Protein AF-A0A3N5MG27-F1 (afdb_monomer_lite)

Foldseek 3Di:
DPPPADFQLNVVVPDLPDPPPPDDPCPPQVVQLVQVVVLCCVPPVVDDSVVVVVVVSVVVSVVRRHHPVVLVVVQCVPPCVLVVCLPCVVHPLPDKDKAWDDWDKRKDWDWDKDFDDDVNDTSHMRIDTDIDIDTAHGKIFIHHNSDTPDIDHDDD

Radius of gyration: 21.49 Å; chains: 1; bounding box: 47×33×67 Å

pLDDT: mean 72.69, std 14.01, range [31.34, 89.62]

Sequence (156 aa):
MHSEGTTLKDFFSFESGEVSQKKMSSMEILKKVSAVKDAITKEAPDIRWPVAFEEIMRKTGDLLDISLGDIMSRAWNKYRVLTSYLDREKYSPRESFLVPLAEHTIKSDHNPHVDILLGERSIGKIDFDIKVSLTLRGFIVRIQDGKIMEIKTGTC

Secondary structure (DSSP, 8-state):
------BHHHHTT--TT---SSS--HHHHHHHHHHHHHHHHHH-TTS-HHHHHHHHHHHHHHTT--BHHHHHHHHHHTSHHHHHTT-TTTS-TT--EEEEPPPEEEEEEE--EEEEEETTEEEEEEE--EEEEEEE-S-EEEEETTEEEEEEPPP-

Structure (mmCIF, N/CA/C/O backbone):
data_AF-A0A3N5MG27-F1
#
_entry.id   AF-A0A3N5MG27-F1
#
loop_
_atom_site.group_PDB
_atom_site.id
_atom_site.type_symbol
_atom_site.label_atom_id
_atom_site.label_alt_id
_atom_site.label_comp_id
_atom_site.label_asym_id
_atom_site.label_entity_id
_atom_site.label_seq_id
_atom_site.pdbx_PDB_ins_code
_atom_site.Cartn_x
_atom_site.Cartn_y
_atom_site.Cartn_z
_atom_site.occupancy
_atom_site.B_iso_or_equiv
_atom_site.auth_seq_id
_atom_site.auth_comp_id
_atom_site.auth_asym_id
_atom_site.auth_atom_id
_atom_site.pdbx_PDB_model_num
ATOM 1 N N . MET A 1 1 ? -3.513 -15.169 -11.564 1.00 32.22 1 MET A N 1
ATOM 2 C CA . MET A 1 1 ? -2.193 -15.385 -10.939 1.00 32.22 1 MET A CA 1
ATOM 3 C C . MET A 1 1 ? -1.977 -14.250 -9.962 1.00 32.22 1 MET A C 1
ATOM 5 O O . MET A 1 1 ? -1.635 -13.160 -10.395 1.00 32.22 1 MET A O 1
ATOM 9 N N . HIS A 1 2 ? -2.269 -14.471 -8.683 1.00 31.34 2 HIS A N 1
ATOM 10 C CA . HIS A 1 2 ? -1.790 -13.584 -7.629 1.00 31.34 2 HIS A CA 1
ATOM 11 C C . HIS A 1 2 ? -0.317 -13.935 -7.434 1.00 31.34 2 HIS A C 1
ATOM 13 O O . HIS A 1 2 ? -0.012 -15.055 -7.034 1.00 31.34 2 HIS A O 1
ATOM 19 N N . SER A 1 3 ? 0.594 -13.058 -7.848 1.00 37.06 3 SER A N 1
ATOM 20 C CA . SER A 1 3 ? 1.996 -13.210 -7.475 1.00 37.06 3 SER A CA 1
ATOM 21 C C . SER A 1 3 ? 2.098 -12.928 -5.981 1.00 37.06 3 SER A C 1
ATOM 23 O O . SER A 1 3 ? 1.756 -11.822 -5.564 1.00 37.06 3 SER A O 1
ATOM 25 N N . GLU A 1 4 ? 2.564 -13.899 -5.197 1.00 49.47 4 GLU A N 1
ATOM 26 C CA . GLU A 1 4 ? 3.175 -13.636 -3.892 1.00 49.47 4 GLU A CA 1
ATOM 27 C C . GLU A 1 4 ? 4.372 -12.712 -4.147 1.00 49.47 4 GLU A C 1
ATOM 29 O O . GLU A 1 4 ? 5.442 -13.140 -4.577 1.00 49.47 4 GLU A O 1
ATOM 34 N N . GLY A 1 5 ? 4.136 -11.411 -4.045 1.00 60.28 5 GLY A N 1
ATOM 35 C CA . GLY A 1 5 ? 5.105 -10.365 -4.329 1.00 60.28 5 GLY A CA 1
ATOM 36 C C . GLY A 1 5 ? 5.199 -9.437 -3.132 1.00 60.28 5 GLY A C 1
ATOM 37 O O . GLY A 1 5 ? 4.226 -9.271 -2.404 1.00 60.28 5 GLY A O 1
ATOM 38 N N . THR A 1 6 ? 6.369 -8.834 -2.938 1.00 68.94 6 THR A N 1
ATOM 39 C CA . THR A 1 6 ? 6.624 -7.860 -1.871 1.00 68.94 6 THR A CA 1
ATOM 40 C C . THR A 1 6 ? 5.538 -6.785 -1.840 1.00 68.94 6 THR A C 1
ATOM 42 O O . THR A 1 6 ? 5.207 -6.181 -2.867 1.00 68.94 6 THR A O 1
ATOM 45 N N . THR A 1 7 ? 4.987 -6.541 -0.659 1.00 76.56 7 THR A N 1
ATOM 46 C CA . THR A 1 7 ? 3.956 -5.526 -0.422 1.00 76.56 7 THR A CA 1
ATOM 47 C C . THR A 1 7 ? 4.598 -4.227 0.069 1.00 76.56 7 THR A C 1
ATOM 49 O O . THR A 1 7 ? 5.780 -4.194 0.424 1.00 76.56 7 THR A O 1
ATOM 52 N N . LEU A 1 8 ? 3.843 -3.126 0.112 1.00 67.81 8 LEU A N 1
ATOM 53 C CA . LEU A 1 8 ? 4.329 -1.905 0.765 1.00 67.81 8 LEU A CA 1
ATOM 54 C C . LEU A 1 8 ? 4.627 -2.131 2.252 1.00 67.81 8 LEU A C 1
ATOM 56 O O . LEU A 1 8 ? 5.596 -1.570 2.761 1.00 67.81 8 LEU A O 1
ATOM 60 N N . LYS A 1 9 ? 3.836 -2.971 2.928 1.00 70.56 9 LYS A N 1
ATOM 61 C CA . LYS A 1 9 ? 4.065 -3.381 4.319 1.00 70.56 9 LYS A CA 1
ATOM 62 C C . LYS A 1 9 ? 5.446 -4.019 4.506 1.00 70.56 9 LYS A C 1
ATOM 64 O O . LYS A 1 9 ? 6.168 -3.620 5.419 1.00 70.56 9 LYS A O 1
ATOM 69 N N . ASP A 1 10 ? 5.827 -4.933 3.612 1.00 68.06 10 ASP A N 1
ATOM 70 C CA . ASP A 1 10 ? 7.134 -5.606 3.644 1.00 68.06 10 ASP A CA 1
ATOM 71 C C . ASP A 1 10 ? 8.278 -4.648 3.291 1.00 68.06 10 ASP A C 1
ATOM 73 O O . ASP A 1 10 ? 9.327 -4.657 3.926 1.00 68.06 10 ASP A O 1
ATOM 77 N N . PHE A 1 11 ? 8.077 -3.801 2.275 1.00 63.84 11 PHE A N 1
ATOM 78 C CA . PHE A 1 11 ? 9.108 -2.888 1.778 1.00 63.84 11 PHE A CA 1
ATOM 79 C C . PHE A 1 11 ? 9.472 -1.796 2.785 1.00 63.84 11 PHE A C 1
ATOM 81 O O . PHE A 1 11 ? 10.640 -1.439 2.923 1.00 63.84 11 PHE A O 1
ATOM 88 N N . PHE A 1 12 ? 8.476 -1.243 3.475 1.00 61.22 12 PHE A N 1
ATOM 89 C CA . PHE A 1 12 ? 8.700 -0.190 4.460 1.00 61.22 12 PHE A CA 1
ATOM 90 C C . PHE A 1 12 ? 9.050 -0.723 5.847 1.00 61.22 12 PHE A C 1
ATOM 92 O O . PHE A 1 12 ? 9.167 0.092 6.759 1.00 61.22 12 PHE A O 1
ATOM 99 N N . SER A 1 13 ? 9.204 -2.046 6.012 1.00 57.12 13 SER A N 1
ATOM 100 C CA . SER A 1 13 ? 9.364 -2.690 7.318 1.00 57.12 13 SER A CA 1
ATOM 101 C C . SER A 1 13 ? 8.397 -2.073 8.322 1.00 57.12 13 SER A C 1
ATOM 103 O O . SER A 1 13 ? 8.820 -1.546 9.349 1.00 57.12 13 SER A O 1
ATOM 105 N N . PHE A 1 14 ? 7.104 -2.045 7.972 1.00 50.28 14 PHE A N 1
ATOM 106 C CA . PHE A 1 14 ? 6.054 -1.453 8.801 1.00 50.28 14 PHE A CA 1
ATOM 107 C C . PHE A 1 14 ? 5.819 -2.356 10.027 1.00 50.28 14 PHE A C 1
ATOM 109 O O . PHE A 1 14 ? 4.750 -2.933 10.221 1.00 50.28 14 PHE A O 1
ATOM 116 N N . GLU A 1 15 ? 6.849 -2.527 10.856 1.00 44.34 15 GLU A N 1
ATOM 117 C CA . GLU A 1 15 ? 6.697 -2.948 12.230 1.00 44.34 15 GLU A CA 1
ATOM 118 C C . GLU A 1 15 ? 5.852 -1.874 12.905 1.00 44.34 15 GLU A C 1
ATOM 120 O O . GLU A 1 15 ? 6.024 -0.673 12.681 1.00 44.34 15 GLU A O 1
ATOM 125 N N . SER A 1 16 ? 4.892 -2.313 13.706 1.00 45.47 16 SER A N 1
ATOM 126 C CA . SER A 1 16 ? 3.839 -1.523 14.346 1.00 45.47 16 SER A CA 1
ATOM 127 C C . SER A 1 16 ? 4.327 -0.430 15.324 1.00 45.47 16 SER A C 1
ATOM 129 O O . SER A 1 16 ? 3.570 -0.010 16.194 1.00 45.47 16 SER A O 1
ATOM 131 N N . GLY A 1 17 ? 5.566 0.057 15.192 1.00 42.97 17 GLY A N 1
ATOM 132 C CA . GLY A 1 17 ? 6.200 1.075 16.027 1.00 42.97 17 GLY A CA 1
ATOM 133 C C . GLY A 1 17 ? 6.887 2.238 15.293 1.00 42.97 17 GLY A C 1
ATOM 134 O O . GLY A 1 17 ? 7.109 3.262 15.932 1.00 42.97 17 GLY A O 1
ATOM 135 N N . GLU A 1 18 ? 7.176 2.166 13.985 1.00 38.09 18 GLU A N 1
ATOM 136 C CA . GLU A 1 18 ? 7.927 3.227 13.274 1.00 38.09 18 GLU A CA 1
ATOM 137 C C . GLU A 1 18 ? 7.120 3.933 12.177 1.00 38.09 18 GLU A C 1
ATOM 139 O O . GLU A 1 18 ? 7.569 4.170 11.055 1.00 38.09 18 GLU A O 1
ATOM 144 N N . VAL A 1 19 ? 5.913 4.384 12.519 1.00 41.97 19 VAL A N 1
ATOM 145 C CA . VAL A 1 19 ? 5.272 5.440 11.730 1.00 41.97 19 VAL A CA 1
ATOM 146 C C . VAL A 1 19 ? 6.032 6.736 11.999 1.00 41.97 19 VAL A C 1
ATOM 148 O O . VAL A 1 19 ? 5.771 7.435 12.979 1.00 41.97 19 VAL A O 1
ATOM 151 N N . SER A 1 20 ? 7.019 7.033 11.149 1.00 39.06 20 SER A N 1
ATOM 152 C CA . SER A 1 20 ? 7.826 8.248 11.243 1.00 39.06 20 SER A CA 1
ATOM 153 C C . SER A 1 20 ? 6.905 9.462 11.394 1.00 39.06 20 SER A C 1
ATOM 155 O O . SER A 1 20 ? 6.115 9.788 10.506 1.00 39.06 20 SER A O 1
ATOM 157 N N . GLN A 1 21 ? 7.005 10.130 12.546 1.00 39.69 21 GLN A N 1
ATOM 158 C CA . GLN A 1 21 ? 6.145 11.216 13.041 1.00 39.69 21 GLN A CA 1
ATOM 159 C C . GLN A 1 21 ? 6.103 12.470 12.143 1.00 39.69 21 GLN A C 1
ATOM 161 O O . GLN A 1 21 ? 5.585 13.514 12.535 1.00 39.69 21 GLN A O 1
ATOM 166 N N . LYS A 1 22 ? 6.672 12.424 10.938 1.00 38.25 22 LYS A N 1
ATOM 167 C CA . LYS A 1 22 ? 7.119 13.609 10.216 1.00 38.25 22 LYS A CA 1
ATOM 168 C C . LYS A 1 22 ? 6.277 14.015 9.010 1.00 38.25 22 LYS A C 1
ATOM 170 O O . LYS A 1 22 ? 6.807 14.777 8.204 1.00 38.25 22 LYS A O 1
ATOM 175 N N . LYS A 1 23 ? 5.014 13.563 8.873 1.00 41.97 23 LYS A N 1
ATOM 176 C CA . LYS A 1 23 ? 4.025 14.175 7.943 1.00 41.97 23 LYS A CA 1
ATOM 177 C C . LYS A 1 23 ? 2.582 13.633 7.978 1.00 41.97 23 LYS A C 1
ATOM 179 O O . LYS A 1 23 ? 1.904 13.669 6.958 1.00 41.97 23 LYS A O 1
ATOM 184 N N . MET A 1 24 ? 2.047 13.209 9.123 1.00 42.34 24 MET A N 1
ATOM 185 C CA . MET A 1 24 ? 0.582 13.218 9.259 1.00 42.34 24 MET A CA 1
ATOM 186 C C . MET A 1 24 ? 0.169 14.649 9.586 1.00 42.34 24 MET A C 1
ATOM 188 O O . MET A 1 24 ? 0.552 15.168 10.627 1.00 42.34 24 MET A O 1
ATOM 192 N N . SER A 1 25 ? -0.567 15.323 8.703 1.00 43.81 25 SER A N 1
ATOM 193 C CA . SER A 1 25 ? -1.232 16.575 9.062 1.00 43.81 25 SER A CA 1
ATOM 194 C C . SER A 1 25 ? -2.279 16.253 10.129 1.00 43.81 25 SER A C 1
ATOM 196 O O . SER A 1 25 ? -3.378 15.782 9.843 1.00 43.81 25 SER A O 1
ATOM 198 N N . SER A 1 26 ? -1.885 16.431 11.384 1.00 54.94 26 SER A N 1
ATOM 199 C CA . SER A 1 26 ? -2.440 15.721 12.532 1.00 54.94 26 SER A CA 1
ATOM 200 C C . SER A 1 26 ? -3.902 16.056 12.834 1.00 54.94 26 SER A C 1
ATOM 202 O O . SER A 1 26 ? -4.576 15.278 13.488 1.00 54.94 26 SER A O 1
ATOM 204 N N . MET A 1 27 ? -4.444 17.182 12.369 1.00 50.94 27 MET A N 1
ATOM 205 C CA . MET A 1 27 ? -5.736 17.670 12.869 1.00 50.94 27 MET A CA 1
ATOM 206 C C . MET A 1 27 ? -6.965 16.887 12.387 1.00 50.94 27 MET A C 1
ATOM 208 O O . MET A 1 27 ? -7.889 16.693 13.172 1.00 50.94 27 MET A O 1
ATOM 212 N N . GLU A 1 28 ? -7.016 16.438 11.133 1.00 64.12 28 GLU A N 1
ATOM 213 C CA . GLU A 1 28 ? -8.199 15.727 10.615 1.00 64.12 28 GLU A CA 1
ATOM 214 C C . GLU A 1 28 ? -8.250 14.276 11.088 1.00 64.12 28 GLU A C 1
ATOM 216 O O . GLU A 1 28 ? -9.296 13.810 11.538 1.00 64.12 28 GLU A O 1
ATOM 221 N N . ILE A 1 29 ? -7.105 13.591 11.071 1.00 66.12 29 ILE A N 1
ATOM 222 C CA . ILE A 1 29 ? -6.989 12.224 11.588 1.00 66.12 29 ILE A CA 1
ATOM 223 C C . ILE A 1 29 ? -7.295 12.210 13.089 1.00 66.12 29 ILE A C 1
ATOM 225 O O . ILE A 1 29 ? -8.099 11.394 13.529 1.0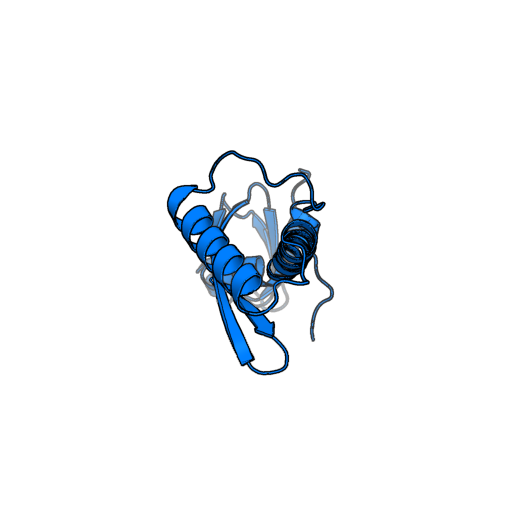0 66.12 29 ILE A O 1
ATOM 229 N N . LEU A 1 30 ? -6.755 13.155 13.872 1.00 68.81 30 LEU A N 1
ATOM 230 C CA . LEU A 1 30 ? -7.059 13.245 15.306 1.00 68.81 30 LEU A CA 1
ATOM 231 C C . LEU A 1 30 ? -8.550 13.494 15.574 1.00 68.81 30 LEU A C 1
ATOM 233 O O . LEU A 1 30 ? -9.100 12.888 16.491 1.00 68.81 30 LEU A O 1
ATOM 237 N N . LYS A 1 31 ? -9.224 14.325 14.765 1.00 76.25 31 LYS A N 1
ATOM 238 C CA . LYS A 1 31 ? -10.680 14.538 14.872 1.00 76.25 31 LYS A CA 1
ATOM 239 C C . LYS A 1 31 ? -11.470 13.265 14.574 1.00 76.25 31 LYS A C 1
ATOM 241 O O . LYS A 1 31 ? -12.369 12.926 15.338 1.00 76.25 31 LYS A O 1
ATOM 246 N N . LYS A 1 32 ? -11.131 12.541 13.501 1.00 77.00 32 LYS A N 1
ATOM 247 C CA . LYS A 1 32 ? -11.799 11.274 13.152 1.00 77.00 32 LYS A CA 1
ATOM 248 C C . LYS A 1 32 ? -11.583 10.208 14.229 1.00 77.00 32 LYS A C 1
ATOM 250 O O . LYS A 1 32 ? -12.537 9.566 14.653 1.00 77.00 32 LYS A O 1
ATOM 255 N N . VAL A 1 33 ? -10.352 10.069 14.724 1.00 79.94 33 VAL A N 1
ATOM 256 C CA . VAL A 1 33 ? -10.008 9.129 15.802 1.00 79.94 33 VAL A CA 1
ATOM 257 C C . VAL A 1 33 ? -10.743 9.478 17.102 1.00 79.94 33 VAL A C 1
ATOM 259 O O . VAL A 1 33 ? -11.254 8.582 17.768 1.00 79.94 33 VAL A O 1
ATOM 262 N N . SER A 1 34 ? -10.864 10.766 17.444 1.00 82.00 34 SER A N 1
ATOM 263 C CA . SER A 1 34 ? -11.675 11.229 18.581 1.00 82.00 34 SER A CA 1
ATOM 264 C C . SER A 1 34 ? -13.153 10.876 18.416 1.00 82.00 34 SER A C 1
ATOM 266 O O . SER A 1 34 ? -13.734 10.331 19.348 1.00 82.00 34 SER A O 1
ATOM 268 N N . ALA A 1 35 ? -13.745 11.106 17.243 1.00 84.56 35 ALA A N 1
ATOM 269 C CA . ALA A 1 35 ? -15.148 10.766 17.000 1.00 84.56 35 ALA A CA 1
ATOM 270 C C . ALA A 1 35 ? -15.413 9.257 17.152 1.00 84.56 35 ALA A C 1
ATOM 272 O O . ALA A 1 35 ? -16.429 8.855 17.717 1.00 84.56 35 ALA A O 1
ATOM 273 N N . VAL A 1 36 ? -14.475 8.417 16.703 1.00 84.94 36 VAL A N 1
ATOM 274 C CA . VAL A 1 36 ? -14.550 6.961 16.898 1.00 84.94 36 VAL A CA 1
ATOM 275 C C . VAL A 1 36 ? -14.406 6.583 18.369 1.00 84.94 36 VAL A C 1
ATOM 277 O O . VAL A 1 36 ? -15.164 5.746 18.855 1.00 84.94 36 VAL A O 1
ATOM 280 N N . LYS A 1 37 ? -13.485 7.213 19.105 1.00 86.12 37 LYS A N 1
ATOM 281 C CA . LYS A 1 37 ? -13.352 7.005 20.552 1.00 86.12 37 LYS A CA 1
ATOM 282 C C . LYS A 1 37 ? -14.652 7.312 21.285 1.00 86.12 37 LYS A C 1
ATOM 284 O O . LYS A 1 37 ? -15.068 6.524 22.136 1.00 86.12 37 LYS A O 1
ATOM 289 N N . ASP A 1 38 ? -15.291 8.425 20.948 1.00 88.00 38 ASP A N 1
ATOM 290 C CA . ASP A 1 38 ? -16.544 8.844 21.570 1.00 88.00 38 ASP A CA 1
ATOM 291 C C . ASP A 1 38 ? -17.678 7.864 21.234 1.00 88.00 38 ASP A C 1
ATOM 293 O O . ASP A 1 38 ? -18.434 7.470 22.123 1.00 88.00 38 ASP A O 1
ATOM 297 N N . ALA A 1 39 ? -17.753 7.392 19.983 1.00 86.25 39 ALA A N 1
ATOM 298 C CA . ALA A 1 39 ? -18.727 6.387 19.559 1.00 86.25 39 ALA A CA 1
ATOM 299 C C . ALA A 1 39 ? -18.551 5.047 20.294 1.00 86.25 39 ALA A C 1
ATOM 301 O O . ALA A 1 39 ? -19.529 4.503 20.804 1.00 86.25 39 ALA A O 1
ATOM 302 N N . ILE A 1 40 ? -17.316 4.545 20.416 1.00 85.94 40 ILE A N 1
ATOM 303 C CA . ILE A 1 40 ? -17.023 3.308 21.160 1.00 85.94 40 ILE A CA 1
ATOM 304 C C . ILE A 1 40 ? -17.363 3.482 22.640 1.00 85.94 40 ILE A C 1
ATOM 306 O O . ILE A 1 40 ? -18.035 2.634 23.212 1.00 85.94 40 ILE A O 1
ATOM 310 N N . THR A 1 41 ? -16.966 4.601 23.250 1.00 87.50 41 THR A N 1
ATOM 311 C CA . THR A 1 41 ? -17.233 4.863 24.675 1.00 87.50 41 THR A CA 1
ATOM 312 C C . THR A 1 41 ? -18.737 4.941 24.963 1.00 87.50 41 THR A C 1
ATOM 314 O O . THR A 1 41 ? -19.185 4.525 26.029 1.00 87.50 41 THR A O 1
ATOM 317 N N . LYS A 1 42 ? -19.528 5.458 24.014 1.00 88.12 42 LYS A N 1
ATOM 318 C CA . LYS A 1 42 ? -20.984 5.584 24.137 1.00 88.12 42 LYS A CA 1
ATOM 319 C C . LYS A 1 42 ? -21.725 4.267 23.898 1.00 88.12 42 LYS A C 1
ATOM 321 O O . LYS A 1 42 ? -22.640 3.946 24.647 1.00 88.12 42 LYS A O 1
ATOM 326 N N . GLU A 1 43 ? -21.390 3.555 22.825 1.00 86.38 43 GLU A N 1
ATOM 327 C CA . GLU A 1 43 ? -22.143 2.379 22.364 1.00 86.38 43 GLU A CA 1
ATOM 328 C C . GLU A 1 43 ? -21.622 1.070 22.986 1.00 86.38 43 GLU A C 1
ATOM 330 O O . GLU A 1 43 ? -22.355 0.087 23.050 1.00 86.38 43 GLU A O 1
ATOM 335 N N . ALA A 1 44 ? -20.373 1.050 23.464 1.00 84.56 44 ALA A N 1
ATOM 336 C CA . ALA A 1 44 ? -19.722 -0.109 24.071 1.00 84.56 44 ALA A CA 1
ATOM 337 C C . ALA A 1 44 ? -18.826 0.309 25.263 1.00 84.56 44 ALA A C 1
ATOM 339 O O . ALA A 1 44 ? -17.599 0.206 25.186 1.00 84.56 44 ALA A O 1
ATOM 340 N N . PRO A 1 45 ? -19.417 0.771 26.382 1.00 83.81 45 PRO A N 1
ATOM 341 C CA . PRO A 1 45 ? -18.679 1.336 27.520 1.00 83.81 45 PRO A CA 1
ATOM 342 C C . PRO A 1 45 ? -17.730 0.342 28.210 1.00 83.81 45 PRO A C 1
ATOM 344 O O . PRO A 1 45 ? -16.759 0.757 28.842 1.00 83.81 45 PRO A O 1
ATOM 347 N N . ASP A 1 46 ? -17.972 -0.962 28.058 1.00 87.69 46 ASP A N 1
ATOM 348 C CA . ASP A 1 46 ? -17.111 -2.022 28.595 1.00 87.69 46 ASP A CA 1
ATOM 349 C C . ASP A 1 46 ? -15.805 -2.197 27.793 1.00 87.69 46 ASP A C 1
ATOM 351 O O . ASP A 1 46 ? -14.847 -2.816 28.268 1.00 87.69 46 ASP A O 1
ATOM 355 N N . ILE A 1 47 ? -15.732 -1.641 26.576 1.00 84.50 47 ILE A N 1
ATOM 356 C CA . ILE A 1 47 ? -14.540 -1.703 25.731 1.00 84.50 47 ILE A CA 1
ATOM 357 C C . ILE A 1 47 ? -13.580 -0.582 26.118 1.00 84.50 47 ILE A C 1
ATOM 359 O O . ILE A 1 47 ? -13.861 0.610 25.990 1.00 84.50 47 ILE A O 1
ATOM 363 N N . ARG A 1 48 ? -12.368 -0.964 26.525 1.00 87.19 48 ARG A N 1
ATOM 364 C CA . ARG A 1 48 ? -11.308 0.006 26.805 1.00 87.19 48 ARG A CA 1
ATOM 365 C C . ARG A 1 48 ? -10.739 0.550 25.500 1.00 87.19 48 ARG A C 1
ATOM 367 O O . ARG A 1 48 ? -10.215 -0.205 24.682 1.00 87.19 48 ARG A O 1
ATOM 374 N N . TRP A 1 49 ? -10.739 1.875 25.369 1.00 82.88 49 TRP A N 1
ATOM 375 C CA . TRP A 1 49 ? -10.188 2.573 24.207 1.00 82.88 49 TRP A CA 1
ATOM 376 C C . TRP A 1 49 ? -8.774 2.123 23.788 1.00 82.88 49 TRP A C 1
ATOM 378 O O . TRP A 1 49 ? -8.585 1.921 22.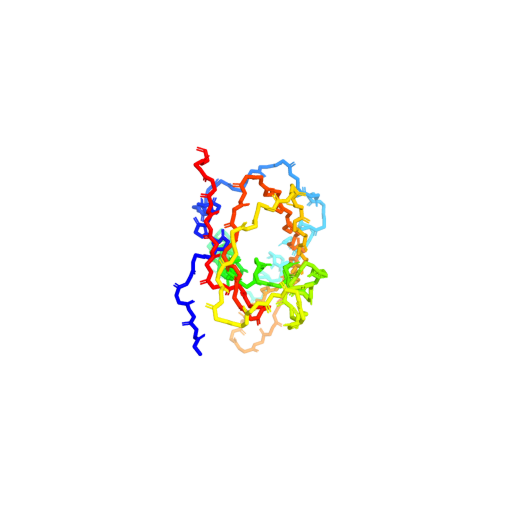595 1.00 82.88 49 TRP A O 1
ATOM 388 N N . PRO A 1 50 ? -7.795 1.906 24.694 1.00 83.19 50 PRO A N 1
ATOM 389 C CA . PRO A 1 50 ? -6.465 1.448 24.283 1.00 83.19 50 PRO A CA 1
ATOM 390 C C . PRO A 1 50 ? -6.479 0.128 23.503 1.00 83.19 50 PRO A C 1
ATOM 392 O O . PRO A 1 50 ? -5.757 0.006 22.522 1.00 83.19 50 PRO A O 1
ATOM 395 N N . VAL A 1 51 ? -7.342 -0.820 23.889 1.00 84.50 51 VAL A N 1
ATOM 396 C CA . VAL A 1 51 ? -7.468 -2.128 23.222 1.00 84.50 51 VAL A CA 1
ATOM 397 C C . VAL A 1 51 ? -8.104 -1.966 21.842 1.00 84.50 51 VAL A C 1
ATOM 399 O O . VAL A 1 51 ? -7.610 -2.509 20.859 1.00 84.50 51 VAL A O 1
ATOM 402 N N . ALA A 1 52 ? -9.174 -1.171 21.747 1.00 83.56 52 ALA A N 1
ATOM 403 C CA . ALA A 1 52 ? -9.806 -0.869 20.464 1.00 83.56 52 ALA A CA 1
ATOM 404 C C . ALA A 1 52 ? -8.848 -0.127 19.518 1.00 83.56 52 ALA A C 1
ATOM 406 O O . ALA A 1 52 ? -8.793 -0.419 18.328 1.00 83.56 52 ALA A O 1
ATOM 407 N N . PHE A 1 53 ? -8.073 0.818 20.049 1.00 81.69 53 PHE A N 1
ATOM 408 C CA . PHE A 1 53 ? -7.103 1.589 19.282 1.00 81.69 53 PHE A CA 1
ATOM 409 C C . PHE A 1 53 ? -5.961 0.718 18.748 1.00 81.69 53 PHE A C 1
ATOM 411 O O . PHE A 1 53 ? -5.601 0.848 17.582 1.00 81.69 53 PHE A O 1
ATOM 418 N N . GLU A 1 54 ? -5.423 -0.192 19.562 1.00 80.19 54 GLU A N 1
ATOM 419 C CA . GLU A 1 54 ? -4.394 -1.143 19.128 1.00 80.19 54 GLU A CA 1
ATOM 420 C C . GLU A 1 54 ? -4.893 -2.028 17.977 1.00 80.19 54 GLU A C 1
ATOM 422 O O . GLU A 1 54 ? -4.212 -2.169 16.961 1.00 80.19 54 GLU A O 1
ATOM 427 N N . GLU A 1 55 ? -6.122 -2.540 18.077 1.00 83.50 55 GLU A N 1
ATOM 428 C CA . GLU A 1 55 ? -6.734 -3.351 17.021 1.00 83.50 55 GLU A CA 1
ATOM 429 C C . GLU A 1 55 ? -6.976 -2.546 15.730 1.00 83.50 55 GLU A C 1
ATOM 431 O O . GLU A 1 55 ? -6.698 -3.034 14.632 1.00 83.50 55 GLU A O 1
ATOM 436 N N . ILE A 1 56 ? -7.417 -1.285 15.841 1.00 80.12 56 ILE A N 1
ATOM 437 C CA . ILE A 1 56 ? -7.547 -0.366 14.696 1.00 80.12 56 ILE A CA 1
ATOM 438 C C . ILE A 1 56 ? -6.186 -0.150 14.023 1.00 80.12 56 ILE A C 1
ATOM 440 O O . ILE A 1 56 ? -6.084 -0.217 12.795 1.00 80.12 56 ILE A O 1
ATOM 444 N N . MET A 1 57 ? -5.127 0.085 14.801 1.00 74.62 57 MET A N 1
ATOM 445 C CA . MET A 1 57 ? -3.776 0.288 14.268 1.00 74.62 57 MET A CA 1
ATOM 446 C C . MET A 1 57 ? -3.237 -0.975 13.594 1.00 74.62 57 MET A C 1
ATOM 448 O O . MET A 1 57 ? -2.670 -0.892 12.503 1.00 74.62 57 MET A O 1
ATOM 452 N N . ARG A 1 58 ? -3.487 -2.149 14.179 1.00 77.94 58 ARG A N 1
ATOM 453 C CA . ARG A 1 58 ? -3.140 -3.443 13.582 1.00 77.94 58 ARG A CA 1
ATOM 454 C C . ARG A 1 58 ? -3.814 -3.631 12.222 1.00 77.94 58 ARG A C 1
ATOM 456 O O . ARG A 1 58 ? -3.135 -3.928 11.244 1.00 77.94 58 ARG A O 1
ATOM 463 N N . LYS A 1 59 ? -5.125 -3.377 12.135 1.00 78.50 59 LYS A N 1
ATOM 464 C CA . LYS A 1 59 ? -5.894 -3.445 10.880 1.00 78.50 59 LYS A CA 1
ATOM 465 C C . LYS A 1 59 ? -5.472 -2.400 9.856 1.00 78.50 59 LYS A C 1
ATOM 467 O O . LYS A 1 59 ? -5.512 -2.670 8.662 1.00 78.50 59 LYS A O 1
ATOM 472 N N . THR A 1 60 ? -5.018 -1.235 10.309 1.00 71.44 60 THR A N 1
ATOM 473 C CA . THR A 1 60 ? -4.447 -0.209 9.427 1.00 71.44 60 THR A CA 1
ATOM 474 C C . THR A 1 60 ? -3.171 -0.713 8.749 1.00 71.44 60 THR A C 1
ATOM 476 O O . THR A 1 60 ? -2.966 -0.444 7.569 1.00 71.44 60 THR A O 1
ATOM 479 N N . GLY A 1 61 ? -2.350 -1.506 9.449 1.00 67.88 61 GLY A N 1
ATOM 480 C CA . GLY A 1 61 ? -1.186 -2.170 8.857 1.00 67.88 61 GLY A CA 1
ATOM 481 C C . GLY A 1 61 ? -1.546 -3.129 7.717 1.00 67.88 61 GLY A C 1
ATOM 482 O O . GLY A 1 61 ? -0.787 -3.251 6.760 1.00 67.88 61 GLY A O 1
ATOM 483 N N . ASP A 1 62 ? -2.722 -3.757 7.767 1.00 71.94 62 ASP A N 1
ATOM 484 C CA . ASP A 1 62 ? -3.214 -4.626 6.691 1.00 71.94 62 ASP A CA 1
ATOM 485 C C . ASP A 1 62 ? -3.695 -3.827 5.464 1.00 71.94 62 ASP A C 1
ATOM 487 O O . ASP A 1 62 ? -3.674 -4.338 4.350 1.00 71.94 62 ASP A O 1
ATOM 491 N N . LEU A 1 63 ? -4.050 -2.543 5.613 1.00 70.06 63 LEU A N 1
ATOM 492 C CA . LEU A 1 63 ? -4.386 -1.673 4.470 1.00 70.06 63 LEU A CA 1
ATOM 493 C C . LEU A 1 63 ? -3.168 -1.353 3.589 1.00 70.06 63 LEU A C 1
ATOM 495 O O . LEU A 1 63 ? -3.330 -0.876 2.466 1.00 70.06 63 LEU A O 1
ATOM 499 N N . LEU A 1 64 ? -1.957 -1.592 4.104 1.00 66.94 64 LEU A N 1
ATOM 500 C CA . LEU A 1 64 ? -0.692 -1.459 3.381 1.00 66.94 64 LEU A CA 1
ATOM 501 C C . LEU A 1 64 ? -0.275 -2.754 2.669 1.00 66.94 64 LEU A C 1
ATOM 503 O O . LEU A 1 64 ? 0.817 -2.803 2.097 1.00 66.94 64 LEU A O 1
ATOM 507 N N . ASP A 1 65 ? -1.143 -3.770 2.642 1.00 72.81 65 ASP A N 1
ATOM 508 C CA . ASP A 1 65 ? -1.024 -4.962 1.791 1.00 72.81 65 ASP A CA 1
ATOM 509 C C . ASP A 1 65 ? -1.296 -4.618 0.310 1.00 72.81 65 ASP A C 1
ATOM 511 O O . ASP A 1 65 ? -2.180 -5.137 -0.371 1.00 72.81 65 ASP A O 1
ATOM 515 N N . ILE A 1 66 ? -0.565 -3.622 -0.183 1.00 71.94 66 ILE A N 1
ATOM 516 C CA . ILE A 1 66 ? -0.617 -3.142 -1.555 1.00 71.94 66 ILE A CA 1
ATOM 517 C C . ILE A 1 66 ? 0.602 -3.727 -2.260 1.00 71.94 66 ILE A C 1
ATOM 519 O O . ILE A 1 66 ? 1.739 -3.450 -1.873 1.00 71.94 66 ILE A O 1
ATOM 523 N N . SER A 1 67 ? 0.365 -4.519 -3.308 1.00 74.19 67 SER A N 1
ATOM 524 C CA . SER A 1 67 ? 1.420 -5.126 -4.129 1.00 74.19 67 SER A CA 1
ATOM 525 C C . SER A 1 67 ? 2.347 -4.050 -4.702 1.00 74.19 67 SER A C 1
ATOM 527 O O . SER A 1 67 ? 1.932 -3.202 -5.503 1.00 74.19 67 SER A O 1
ATOM 529 N N . LEU A 1 68 ? 3.631 -4.099 -4.332 1.00 69.06 68 LEU A N 1
ATOM 530 C CA . LEU A 1 68 ? 4.641 -3.221 -4.918 1.00 69.06 68 LEU A CA 1
ATOM 531 C C . LEU A 1 68 ? 4.816 -3.545 -6.406 1.00 69.06 68 LEU A C 1
ATOM 533 O O . LEU A 1 68 ? 4.956 -2.637 -7.222 1.00 69.06 68 LEU A O 1
ATOM 537 N N . GLY A 1 69 ? 4.721 -4.823 -6.784 1.00 68.38 69 GLY A N 1
ATOM 538 C CA . GLY A 1 69 ? 4.737 -5.256 -8.184 1.00 68.38 69 GLY A CA 1
ATOM 539 C C . GLY A 1 69 ? 3.623 -4.616 -9.023 1.00 68.38 69 GLY A C 1
ATOM 540 O O . GLY A 1 69 ? 3.851 -4.229 -10.172 1.00 68.38 69 GLY A O 1
ATOM 541 N N . ASP A 1 70 ? 2.441 -4.412 -8.443 1.00 71.25 70 ASP A N 1
ATOM 542 C CA . ASP A 1 70 ? 1.312 -3.757 -9.111 1.00 71.25 70 ASP A CA 1
ATOM 543 C C . ASP A 1 70 ? 1.552 -2.255 -9.282 1.00 71.25 70 ASP A C 1
ATOM 545 O O . ASP A 1 70 ? 1.290 -1.702 -10.353 1.00 71.25 70 ASP A O 1
ATOM 549 N N . ILE A 1 71 ? 2.073 -1.586 -8.248 1.00 71.19 71 ILE A N 1
ATOM 550 C CA . ILE A 1 71 ? 2.447 -0.165 -8.315 1.00 71.19 71 ILE A CA 1
ATOM 551 C C . ILE A 1 71 ? 3.500 0.039 -9.409 1.00 71.19 71 ILE A C 1
ATOM 553 O O . ILE A 1 71 ? 3.379 0.939 -10.247 1.00 71.19 71 ILE A O 1
ATOM 557 N N . MET A 1 72 ? 4.501 -0.842 -9.435 1.00 69.88 72 MET A N 1
ATOM 558 C CA . MET A 1 72 ? 5.592 -0.797 -10.396 1.00 69.88 72 MET A CA 1
ATOM 559 C C . MET A 1 72 ? 5.086 -1.082 -11.814 1.00 69.88 72 MET A C 1
ATOM 561 O O . MET A 1 72 ? 5.260 -0.271 -12.711 1.00 69.88 72 MET A O 1
ATOM 565 N N . SER A 1 73 ? 4.362 -2.171 -12.053 1.00 66.69 73 SER A N 1
ATOM 566 C CA . SER A 1 73 ? 3.855 -2.487 -13.398 1.00 66.69 73 SER A CA 1
ATOM 567 C C . SER A 1 73 ? 2.952 -1.385 -13.983 1.00 66.69 73 SER A C 1
ATOM 569 O O . SER A 1 73 ? 3.096 -1.021 -15.156 1.00 66.69 73 SER A O 1
ATOM 571 N N . ARG A 1 74 ? 2.071 -0.778 -13.173 1.00 67.94 74 ARG A N 1
ATOM 572 C CA . ARG A 1 74 ? 1.179 0.313 -13.615 1.00 67.94 74 ARG A CA 1
ATOM 573 C C . ARG A 1 74 ? 1.927 1.586 -13.990 1.00 67.94 74 ARG A C 1
ATOM 575 O O . ARG A 1 74 ? 1.515 2.268 -14.931 1.00 67.94 74 ARG A O 1
ATOM 582 N N . ALA A 1 75 ? 3.001 1.923 -13.282 1.00 67.00 75 ALA A N 1
ATOM 583 C CA . ALA A 1 75 ? 3.781 3.113 -13.595 1.00 67.00 75 ALA A CA 1
ATOM 584 C C . ALA A 1 75 ? 4.495 3.005 -14.957 1.00 67.00 75 ALA A C 1
ATOM 586 O O . ALA A 1 75 ? 4.603 4.004 -15.669 1.00 67.00 75 ALA A O 1
ATOM 587 N N . TRP A 1 76 ? 4.881 1.798 -15.386 1.00 67.50 76 TRP A N 1
ATOM 588 C CA . TRP A 1 76 ? 5.606 1.595 -16.644 1.00 67.50 76 TRP A CA 1
ATOM 589 C C . TRP A 1 76 ? 4.690 1.374 -17.830 1.00 67.50 76 TRP A C 1
ATOM 591 O O . TRP A 1 76 ? 5.040 1.774 -18.936 1.00 67.50 76 TRP A O 1
ATOM 601 N N . ASN A 1 77 ? 3.497 0.815 -17.617 1.00 61.16 77 ASN A N 1
ATOM 602 C CA . ASN A 1 77 ? 2.504 0.704 -18.684 1.00 61.16 77 ASN A CA 1
ATOM 603 C C . ASN A 1 77 ? 2.064 2.090 -19.204 1.00 61.16 77 ASN A C 1
ATOM 605 O O . ASN A 1 77 ? 1.694 2.244 -20.363 1.00 61.16 77 ASN A O 1
ATOM 609 N N . LYS A 1 78 ? 2.173 3.135 -18.371 1.00 56.91 78 LYS A N 1
ATOM 610 C CA . LYS A 1 78 ? 1.958 4.533 -18.786 1.00 56.91 78 LYS A CA 1
ATOM 611 C C . LYS A 1 78 ? 3.091 5.099 -19.649 1.00 56.91 78 LYS A C 1
ATOM 613 O O . LYS A 1 78 ? 2.927 6.165 -20.239 1.00 56.91 78 LYS A O 1
ATOM 618 N N . TYR A 1 79 ? 4.243 4.434 -19.713 1.00 62.50 79 TYR A N 1
ATOM 619 C CA . TYR A 1 79 ? 5.433 4.972 -20.350 1.00 62.50 79 TYR A CA 1
ATOM 620 C C . TYR A 1 79 ? 5.567 4.482 -21.795 1.00 62.50 79 TYR A C 1
ATOM 622 O O . TYR A 1 79 ? 5.689 3.292 -22.083 1.00 62.50 79 TYR A O 1
ATOM 630 N N . ARG A 1 80 ? 5.642 5.448 -22.715 1.00 64.06 80 ARG A N 1
ATOM 631 C CA . ARG A 1 80 ? 5.767 5.280 -24.176 1.00 64.06 80 ARG A CA 1
ATOM 632 C C . ARG A 1 80 ? 6.982 4.448 -24.625 1.00 64.06 80 ARG A C 1
ATOM 634 O O . ARG A 1 80 ? 7.085 4.081 -25.792 1.00 64.06 80 ARG A O 1
ATOM 641 N N . VAL A 1 81 ? 7.909 4.166 -23.704 1.00 70.44 81 VAL A N 1
ATOM 642 C CA . VAL A 1 81 ? 9.094 3.329 -23.931 1.00 70.44 81 VAL A CA 1
ATOM 643 C C . VAL A 1 81 ? 8.686 1.914 -24.326 1.00 70.44 81 VAL A C 1
ATOM 645 O O . VAL A 1 81 ? 9.206 1.423 -25.321 1.00 70.44 81 VAL A O 1
ATOM 648 N N . LEU A 1 82 ? 7.719 1.285 -23.647 1.00 72.06 82 LEU A N 1
ATOM 649 C CA . LEU A 1 82 ? 7.291 -0.080 -23.994 1.00 72.06 82 LEU A CA 1
ATOM 650 C C . LEU A 1 82 ? 6.706 -0.143 -25.407 1.00 72.06 82 LEU A C 1
ATOM 652 O O . LEU A 1 82 ? 7.034 -1.040 -26.179 1.00 72.06 82 LEU A O 1
ATOM 656 N N . THR A 1 83 ? 5.920 0.871 -25.776 1.00 72.56 83 THR A N 1
ATOM 657 C CA . THR A 1 83 ? 5.317 0.982 -27.108 1.00 72.56 83 THR A CA 1
ATOM 658 C C . THR A 1 83 ? 6.367 1.126 -28.208 1.00 72.56 83 THR A C 1
ATOM 660 O O . THR A 1 83 ? 6.156 0.638 -29.311 1.00 72.56 83 THR A O 1
ATOM 663 N N . SER A 1 84 ? 7.517 1.747 -27.922 1.00 78.38 84 SER A N 1
ATOM 664 C CA . SER A 1 84 ? 8.604 1.856 -28.904 1.00 78.38 84 SER A CA 1
ATOM 665 C C . SER A 1 84 ? 9.234 0.505 -29.256 1.00 78.38 84 SER A C 1
ATOM 667 O O . SER A 1 84 ? 9.662 0.329 -30.388 1.00 78.38 84 SER A O 1
ATOM 669 N N . TYR A 1 85 ? 9.210 -0.468 -28.337 1.00 78.62 85 TYR A N 1
ATOM 670 C CA . TYR A 1 85 ? 9.697 -1.837 -28.566 1.00 78.62 85 TYR A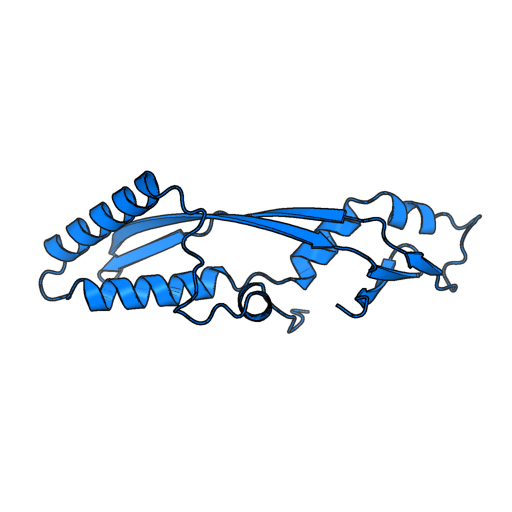 CA 1
ATOM 671 C C . TYR A 1 85 ? 8.651 -2.759 -29.215 1.00 78.62 85 TYR A C 1
ATOM 673 O O . TYR A 1 85 ? 8.917 -3.945 -29.399 1.00 78.62 85 TYR A O 1
ATOM 681 N N . LEU A 1 86 ? 7.467 -2.234 -29.558 1.00 78.50 86 LEU A N 1
ATOM 682 C CA . LEU A 1 86 ? 6.479 -2.927 -30.395 1.00 78.50 86 LEU A CA 1
ATOM 683 C C . LEU A 1 86 ? 6.701 -2.678 -31.894 1.00 78.50 86 LEU A C 1
ATOM 685 O O . LEU A 1 86 ? 6.058 -3.329 -32.717 1.00 78.50 86 LEU A O 1
ATOM 689 N N . ASP A 1 87 ? 7.583 -1.742 -32.253 1.00 84.19 87 ASP A N 1
ATOM 690 C CA . ASP A 1 87 ? 7.958 -1.486 -33.639 1.00 84.19 87 ASP A CA 1
ATOM 691 C C . ASP A 1 87 ? 8.772 -2.665 -34.188 1.00 84.19 87 ASP A C 1
ATOM 693 O O . ASP A 1 87 ? 9.950 -2.834 -33.870 1.00 84.19 87 ASP A O 1
ATOM 697 N N . ARG A 1 88 ? 8.118 -3.482 -35.017 1.00 81.06 88 ARG A N 1
ATOM 698 C CA . ARG A 1 88 ? 8.683 -4.712 -35.583 1.00 81.06 88 ARG A CA 1
ATOM 699 C C . ARG A 1 88 ? 9.693 -4.466 -36.695 1.00 81.06 88 ARG A C 1
ATOM 701 O O . ARG A 1 88 ? 10.448 -5.380 -37.013 1.00 81.06 88 ARG A O 1
ATOM 708 N N . GLU A 1 89 ? 9.704 -3.275 -37.289 1.00 81.94 89 GLU A N 1
ATOM 709 C CA . GLU A 1 89 ? 10.721 -2.915 -38.280 1.00 81.94 89 GLU A CA 1
ATOM 710 C C . GLU A 1 89 ? 12.058 -2.628 -37.597 1.00 81.94 89 GLU A C 1
ATOM 712 O O . GLU A 1 89 ? 13.121 -2.874 -38.165 1.00 81.94 89 GLU A O 1
ATOM 717 N N . LYS A 1 90 ? 12.003 -2.148 -36.350 1.00 82.25 90 LYS A N 1
ATOM 718 C CA . LYS A 1 90 ? 13.179 -1.757 -35.577 1.00 82.25 90 LYS A CA 1
ATOM 719 C C . LYS A 1 90 ? 13.620 -2.791 -34.542 1.00 82.25 90 LYS A C 1
ATOM 721 O O . LYS A 1 90 ? 14.814 -2.892 -34.269 1.00 82.25 90 LYS A O 1
ATOM 726 N N . TYR A 1 91 ? 12.687 -3.538 -33.959 1.00 83.94 91 TYR A N 1
ATOM 727 C CA . TYR A 1 91 ? 12.956 -4.472 -32.869 1.00 83.94 91 TYR A CA 1
ATOM 728 C C . TYR A 1 91 ? 12.321 -5.834 -33.145 1.00 83.94 91 TYR A C 1
ATOM 730 O O . TYR A 1 91 ? 11.108 -5.965 -33.317 1.00 83.94 91 TYR A O 1
ATOM 738 N N . SER A 1 92 ? 13.150 -6.878 -33.153 1.00 86.56 92 SER A N 1
ATOM 739 C CA . SER A 1 92 ? 12.670 -8.245 -33.329 1.00 86.56 92 SER A CA 1
ATOM 740 C C . SER A 1 92 ? 11.864 -8.703 -32.104 1.00 86.56 92 SER A C 1
ATOM 742 O O . SER A 1 92 ? 12.353 -8.586 -30.978 1.00 86.56 92 SER A O 1
ATOM 744 N N . PRO A 1 93 ? 10.688 -9.338 -32.282 1.00 84.62 93 PRO A N 1
ATOM 745 C CA . PRO A 1 93 ? 9.910 -9.898 -31.172 1.00 84.62 93 PRO A CA 1
ATOM 746 C C . PRO A 1 93 ? 10.647 -10.979 -30.367 1.00 84.62 93 PRO A C 1
ATOM 748 O O . PRO A 1 93 ? 10.263 -11.287 -29.242 1.00 84.62 93 PRO A O 1
ATOM 751 N N . ARG A 1 94 ? 11.692 -11.594 -30.941 1.00 86.44 94 ARG A N 1
ATOM 752 C CA . ARG A 1 94 ? 12.490 -12.637 -30.274 1.00 86.44 94 ARG A CA 1
ATOM 753 C C . ARG A 1 94 ? 13.687 -12.077 -29.513 1.00 86.44 94 ARG A C 1
ATOM 755 O O . ARG A 1 94 ? 14.235 -12.782 -28.670 1.00 86.44 94 ARG A O 1
ATOM 762 N N . GLU A 1 95 ? 14.079 -10.835 -29.765 1.00 84.81 95 GLU A N 1
ATOM 763 C CA . GLU A 1 95 ? 15.227 -10.219 -29.106 1.00 84.81 95 GLU A CA 1
ATOM 764 C C . GLU A 1 95 ? 14.835 -9.590 -27.769 1.00 84.81 95 GLU A C 1
ATOM 766 O O . GLU A 1 95 ? 13.720 -9.104 -27.580 1.00 84.81 95 GLU A O 1
ATOM 771 N N . SER A 1 96 ? 15.763 -9.644 -26.815 1.00 87.00 96 SER A N 1
ATOM 772 C CA . SER A 1 96 ? 15.616 -9.011 -25.507 1.00 87.00 96 SER A CA 1
ATOM 773 C C . SER A 1 96 ? 16.519 -7.788 -25.419 1.00 87.00 96 SER A C 1
ATOM 775 O O . SER A 1 96 ? 17.709 -7.874 -25.713 1.00 87.00 96 SER A O 1
ATOM 777 N N . PHE A 1 97 ? 15.971 -6.678 -24.936 1.00 85.12 97 PHE A N 1
ATOM 778 C CA . PHE A 1 97 ? 16.676 -5.407 -24.792 1.00 85.12 97 PHE A CA 1
ATOM 779 C C . PHE A 1 97 ? 16.797 -5.039 -23.317 1.00 85.12 97 PHE A C 1
ATOM 781 O O . PHE A 1 97 ? 15.809 -5.087 -22.584 1.00 85.12 97 PHE A O 1
ATOM 788 N N . LEU A 1 98 ? 18.003 -4.670 -22.879 1.00 84.69 98 LEU A N 1
ATOM 789 C CA . LEU A 1 98 ? 18.236 -4.106 -21.551 1.00 84.69 98 LEU A CA 1
ATOM 790 C C . LEU A 1 98 ? 18.148 -2.588 -21.637 1.00 84.69 98 LEU A C 1
ATOM 792 O O . LEU A 1 98 ? 18.956 -1.951 -22.310 1.00 84.69 98 LEU A O 1
ATOM 796 N N . VAL A 1 99 ? 17.164 -2.016 -20.955 1.00 80.00 99 VAL A N 1
ATOM 797 C CA . VAL A 1 99 ? 16.870 -0.587 -21.024 1.00 80.00 99 VAL A CA 1
ATOM 798 C C . VAL A 1 99 ? 17.093 0.027 -19.650 1.00 80.00 99 VAL A C 1
ATOM 800 O O . VAL A 1 99 ? 16.366 -0.324 -18.713 1.00 80.00 99 VAL A O 1
ATOM 803 N N . PRO A 1 100 ? 18.084 0.925 -19.498 1.00 75.25 100 PRO A N 1
ATOM 804 C CA . PRO A 1 100 ? 18.217 1.698 -18.280 1.00 75.25 100 PRO A CA 1
ATOM 805 C C . PRO A 1 100 ? 17.017 2.629 -18.172 1.00 75.25 100 PRO A C 1
ATOM 807 O O . PRO A 1 100 ? 16.651 3.337 -19.114 1.00 75.25 100 PRO A O 1
ATOM 810 N N . LEU A 1 101 ? 16.389 2.616 -17.010 1.00 69.94 101 LEU A N 1
ATOM 811 C CA . LEU A 1 101 ? 15.306 3.524 -16.712 1.00 69.94 101 LEU A CA 1
ATOM 812 C C . LEU A 1 101 ? 15.903 4.815 -16.179 1.00 69.94 101 LEU A C 1
ATOM 814 O O . LEU A 1 101 ? 16.645 4.814 -15.194 1.00 69.94 101 LEU A O 1
ATOM 818 N N . ALA A 1 102 ? 15.566 5.917 -16.847 1.00 65.50 102 ALA A N 1
ATOM 819 C CA . ALA A 1 102 ? 15.786 7.240 -16.291 1.00 65.50 102 ALA A CA 1
ATOM 820 C C . ALA A 1 102 ? 15.123 7.326 -14.910 1.00 65.50 102 ALA A C 1
ATOM 822 O O . ALA A 1 102 ? 14.137 6.630 -14.648 1.00 65.50 102 ALA A O 1
ATOM 823 N N . GLU A 1 103 ? 15.667 8.180 -14.041 1.00 70.94 103 GLU A N 1
ATOM 824 C CA . GLU A 1 103 ? 15.085 8.424 -12.725 1.00 70.94 103 GLU A CA 1
ATOM 825 C C . GLU A 1 103 ? 13.578 8.664 -12.849 1.00 70.94 103 GLU A C 1
ATOM 827 O O . GLU A 1 103 ? 13.127 9.542 -13.590 1.00 70.94 103 GLU A O 1
ATOM 832 N N . HIS A 1 104 ? 12.800 7.856 -12.134 1.00 69.88 104 HIS A N 1
ATOM 833 C CA . HIS A 1 104 ? 11.352 7.903 -12.221 1.00 69.88 104 HIS A CA 1
ATOM 834 C C . HIS A 1 104 ? 10.745 8.005 -10.835 1.00 69.88 104 HIS A C 1
ATOM 836 O O . HIS A 1 104 ? 11.105 7.257 -9.932 1.00 69.88 104 HIS A O 1
ATOM 842 N N . THR A 1 105 ? 9.802 8.930 -10.675 1.00 73.75 105 THR A N 1
ATOM 843 C CA . THR A 1 105 ? 9.007 9.030 -9.455 1.00 73.75 105 THR A 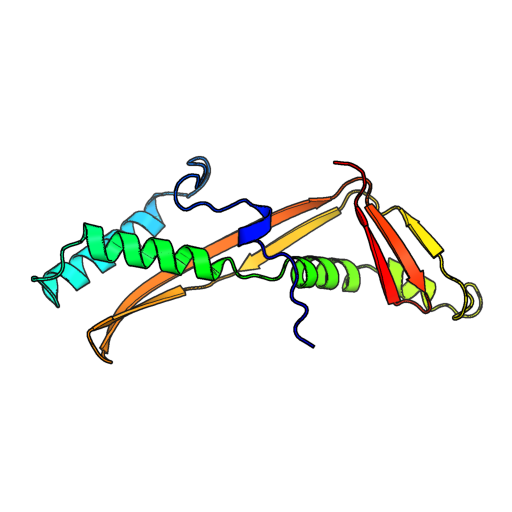CA 1
ATOM 844 C C . THR A 1 105 ? 7.615 8.493 -9.727 1.00 73.75 105 THR A C 1
ATOM 846 O O . THR A 1 105 ? 6.841 9.097 -10.470 1.00 73.75 105 THR A O 1
ATOM 849 N N . ILE A 1 106 ? 7.300 7.370 -9.097 1.00 75.56 106 ILE A N 1
ATOM 850 C CA . ILE A 1 106 ? 5.972 6.775 -9.083 1.00 75.56 106 ILE A CA 1
ATOM 851 C C . ILE A 1 106 ? 5.181 7.435 -7.971 1.00 75.56 106 ILE A C 1
ATOM 853 O O . ILE A 1 106 ? 5.632 7.466 -6.829 1.00 75.56 106 ILE A O 1
ATOM 857 N N . LYS A 1 107 ? 3.991 7.928 -8.302 1.00 78.44 107 LYS A N 1
ATOM 858 C CA . LYS A 1 107 ? 3.026 8.422 -7.323 1.00 78.44 107 LYS A CA 1
ATOM 859 C C . LYS A 1 107 ? 1.771 7.570 -7.389 1.00 78.44 107 LYS A C 1
ATOM 861 O O . LYS A 1 107 ? 1.268 7.314 -8.484 1.00 78.44 107 LYS A O 1
ATOM 866 N N . SER A 1 108 ? 1.289 7.146 -6.231 1.00 74.25 108 SER A N 1
ATOM 867 C CA . SER A 1 108 ? 0.043 6.404 -6.089 1.00 74.25 108 SER A CA 1
ATOM 868 C C . SER A 1 108 ? -0.736 6.947 -4.901 1.00 74.25 108 SER A C 1
ATOM 870 O O . SER A 1 108 ? -0.170 7.127 -3.825 1.00 74.25 108 SER A O 1
ATOM 872 N N . ASP A 1 109 ? -2.022 7.203 -5.112 1.00 80.75 109 ASP A N 1
ATOM 873 C CA . ASP A 1 109 ? -2.949 7.646 -4.076 1.00 80.75 109 ASP A CA 1
ATOM 874 C C . ASP A 1 109 ? -3.903 6.486 -3.756 1.00 80.75 109 ASP A C 1
ATOM 876 O O . ASP A 1 109 ? -4.496 5.889 -4.660 1.00 80.75 109 ASP A O 1
ATOM 880 N N . HIS A 1 110 ? -4.053 6.164 -2.474 1.00 74.00 110 HIS A N 1
ATOM 881 C CA . HIS A 1 110 ? -4.934 5.111 -1.982 1.00 74.00 110 HIS A CA 1
ATOM 882 C C . HIS A 1 110 ? -5.840 5.674 -0.889 1.00 74.00 110 HIS A C 1
ATOM 884 O O . HIS A 1 110 ? -5.370 6.343 0.025 1.00 74.00 110 HIS A O 1
ATOM 890 N N . ASN A 1 111 ? -7.134 5.352 -0.959 1.00 81.62 111 ASN A N 1
ATOM 891 C CA . ASN A 1 111 ? -8.139 5.831 -0.005 1.00 81.62 111 ASN A CA 1
ATOM 892 C C . ASN A 1 111 ? -8.799 4.669 0.761 1.00 81.62 111 ASN A C 1
ATOM 894 O O . ASN A 1 111 ? -10.007 4.452 0.609 1.00 81.62 111 ASN A O 1
ATOM 898 N N . PRO A 1 112 ? -8.039 3.840 1.501 1.00 80.38 112 PRO A N 1
ATOM 899 C CA . PRO A 1 112 ? -8.637 2.755 2.256 1.00 80.38 112 PRO A CA 1
ATOM 900 C C . PRO A 1 112 ? -9.385 3.292 3.480 1.00 80.38 112 PRO A C 1
ATOM 902 O O . PRO A 1 112 ? -9.218 4.437 3.904 1.00 80.38 112 PRO A O 1
ATOM 905 N N . HIS A 1 113 ? -10.223 2.447 4.067 1.00 83.00 113 HIS A N 1
ATOM 906 C CA . HIS A 1 113 ? -10.950 2.789 5.277 1.00 83.00 113 HIS A CA 1
ATOM 907 C C . HIS A 1 113 ? -11.073 1.597 6.214 1.00 83.00 113 HIS A C 1
ATOM 909 O O . HIS A 1 113 ? -11.045 0.448 5.777 1.00 83.00 113 HIS A O 1
ATOM 915 N N . VAL A 1 114 ? -11.238 1.898 7.499 1.00 84.56 114 VAL A N 1
ATOM 916 C CA . VAL A 1 114 ? -11.629 0.931 8.526 1.00 84.56 114 VAL A CA 1
ATOM 917 C C . VAL A 1 114 ? -13.035 1.280 8.983 1.00 84.56 114 VAL A C 1
ATOM 919 O O . VAL A 1 114 ? -13.259 2.375 9.506 1.00 84.56 114 VAL A O 1
ATOM 922 N N . ASP A 1 115 ? -13.965 0.349 8.800 1.00 87.38 115 ASP A N 1
ATOM 923 C CA . ASP A 1 115 ? -15.288 0.422 9.410 1.00 87.38 115 ASP A CA 1
ATOM 924 C C . ASP A 1 115 ? -15.229 -0.164 10.823 1.00 87.38 115 ASP A C 1
ATOM 926 O O . ASP A 1 115 ? -14.729 -1.270 11.035 1.00 87.38 115 ASP A O 1
ATOM 930 N N . ILE A 1 116 ? -15.751 0.578 11.799 1.00 86.44 116 ILE A N 1
ATOM 931 C CA . ILE A 1 116 ? -15.937 0.083 13.160 1.00 86.44 116 ILE A CA 1
ATOM 932 C C . ILE A 1 116 ? -17.369 -0.423 13.279 1.00 86.44 116 ILE A C 1
ATOM 934 O O . ILE A 1 116 ? -18.327 0.346 13.157 1.00 86.44 116 ILE A O 1
ATOM 938 N N . LEU A 1 117 ? -17.503 -1.721 13.538 1.00 87.50 117 LEU A N 1
ATOM 939 C CA . LEU A 1 117 ? -18.783 -2.395 13.715 1.00 87.50 117 LEU A CA 1
ATOM 940 C C . LEU A 1 117 ? -18.959 -2.831 15.174 1.00 87.50 117 LEU A C 1
ATOM 942 O O . LEU A 1 117 ? -18.020 -3.321 15.800 1.00 87.50 117 LEU A O 1
ATOM 946 N N . LEU A 1 118 ? -20.176 -2.692 15.697 1.00 85.25 118 LEU A N 1
ATOM 947 C CA . LEU A 1 118 ? -20.627 -3.337 16.929 1.00 85.25 118 LEU A CA 1
ATOM 948 C C . LEU A 1 118 ? -21.680 -4.384 16.549 1.00 85.25 118 LEU A C 1
ATOM 950 O O . LEU A 1 118 ? -22.819 -4.047 16.219 1.00 85.25 118 LEU A O 1
ATOM 954 N N . GLY A 1 119 ? -21.274 -5.655 16.520 1.00 86.50 119 GLY A N 1
ATOM 955 C CA . GLY A 1 119 ? -22.039 -6.693 15.824 1.00 86.50 119 GLY A CA 1
ATOM 956 C C . GLY A 1 119 ? -22.059 -6.413 14.318 1.00 86.50 119 GL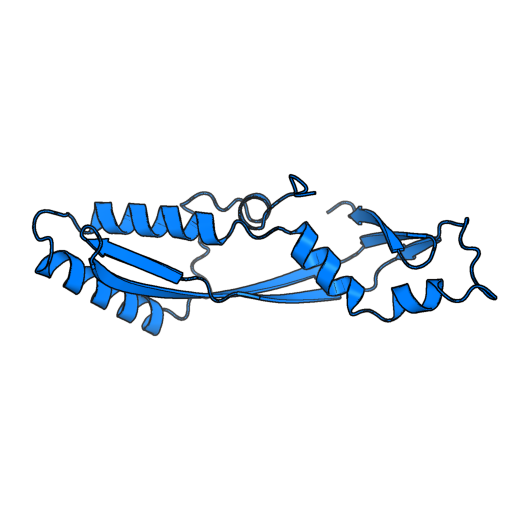Y A C 1
ATOM 957 O O . GLY A 1 119 ? -21.006 -6.234 13.716 1.00 86.50 119 GLY A O 1
ATOM 958 N N . GLU A 1 120 ? -23.248 -6.324 13.720 1.00 86.75 120 GLU A N 1
ATOM 959 C CA . GLU A 1 120 ? -23.426 -5.963 12.301 1.00 86.75 120 GLU A CA 1
ATOM 960 C C . GLU A 1 120 ? -23.679 -4.458 12.080 1.00 86.75 120 GLU A C 1
ATOM 962 O O . GLU A 1 120 ? -23.784 -3.992 10.945 1.00 86.75 120 GLU A O 1
ATOM 967 N N . ARG A 1 121 ? -23.783 -3.664 13.155 1.00 88.44 121 ARG A N 1
ATOM 968 C CA . ARG A 1 121 ? -24.082 -2.229 13.069 1.00 88.44 121 ARG A CA 1
ATOM 969 C C . ARG A 1 121 ? -22.796 -1.416 12.955 1.00 88.44 121 ARG A C 1
ATOM 971 O O . ARG A 1 121 ? -21.969 -1.445 13.862 1.00 88.44 121 ARG A O 1
ATOM 978 N N . SER A 1 122 ? -22.671 -0.615 11.897 1.00 89.62 122 SER A N 1
ATOM 979 C CA . SER A 1 122 ? -21.604 0.387 11.795 1.00 89.62 122 SER A CA 1
ATOM 980 C C . SER A 1 122 ? -21.810 1.507 12.815 1.00 89.62 122 SER A C 1
ATOM 982 O O . SER A 1 122 ? -22.880 2.117 12.880 1.00 89.62 122 SER A O 1
ATOM 984 N N . ILE A 1 123 ? -20.782 1.753 13.627 1.00 88.94 123 ILE A N 1
ATOM 985 C CA . ILE A 1 123 ? -20.751 2.805 14.653 1.00 88.94 123 ILE A CA 1
ATOM 986 C C . ILE A 1 123 ? -19.724 3.897 14.337 1.00 88.94 123 ILE A C 1
ATOM 988 O O . ILE A 1 123 ? -19.656 4.907 15.033 1.00 88.94 123 ILE A O 1
ATOM 992 N N . GLY A 1 124 ? -18.935 3.720 13.280 1.00 86.12 124 GLY A N 1
ATOM 993 C CA . GLY A 1 124 ? -17.960 4.702 12.842 1.00 86.12 124 GLY A CA 1
ATOM 994 C C . GLY A 1 124 ? -17.127 4.208 11.671 1.00 86.12 124 GLY A C 1
ATOM 995 O O . GLY A 1 124 ? -17.130 3.026 11.333 1.00 86.12 124 GLY A O 1
ATOM 996 N N . LYS A 1 125 ? -16.394 5.140 11.069 1.00 87.56 125 LYS A N 1
ATOM 997 C CA . LYS A 1 125 ? -15.490 4.883 9.954 1.00 87.56 125 LYS A CA 1
ATOM 998 C C . LYS A 1 125 ? -14.277 5.793 10.058 1.00 87.56 125 LYS A C 1
ATOM 1000 O O . LYS A 1 125 ? -14.410 6.972 10.388 1.00 87.56 125 LYS A O 1
ATOM 1005 N N . ILE A 1 126 ? -13.105 5.254 9.746 1.00 82.56 126 ILE A N 1
ATOM 1006 C CA . ILE A 1 126 ? -11.866 6.020 9.613 1.00 82.56 126 ILE A CA 1
ATOM 1007 C C . ILE A 1 126 ? -11.395 5.876 8.172 1.00 82.56 126 ILE A C 1
ATOM 1009 O O . ILE A 1 126 ? -10.948 4.803 7.778 1.00 82.56 126 ILE A O 1
ATOM 1013 N N . ASP A 1 127 ? -11.507 6.944 7.381 1.00 81.56 127 ASP A N 1
ATOM 1014 C CA . ASP A 1 127 ? -10.866 6.996 6.062 1.00 81.56 127 ASP A CA 1
ATOM 1015 C C . ASP A 1 127 ? -9.420 7.455 6.200 1.00 81.56 127 ASP A C 1
ATOM 1017 O O . ASP A 1 127 ? -9.142 8.453 6.878 1.00 81.56 127 ASP A O 1
ATOM 1021 N N . PHE A 1 128 ? -8.538 6.771 5.483 1.00 75.12 128 PHE A N 1
ATOM 1022 C CA . PHE A 1 128 ? -7.128 7.093 5.368 1.00 75.12 128 PHE A CA 1
ATOM 1023 C C . PHE A 1 128 ? -6.846 7.613 3.959 1.00 75.12 128 PHE A C 1
ATOM 1025 O O . PHE A 1 128 ? -7.319 7.039 2.983 1.00 75.12 128 PHE A O 1
ATOM 1032 N N . ASP A 1 129 ? -6.056 8.681 3.859 1.00 75.81 129 ASP A N 1
ATOM 1033 C CA . ASP A 1 129 ? -5.466 9.137 2.597 1.00 75.81 129 ASP A CA 1
ATOM 1034 C C . ASP A 1 129 ? -3.990 8.727 2.607 1.00 75.81 129 ASP A C 1
ATOM 1036 O O . ASP A 1 129 ? -3.171 9.293 3.339 1.00 75.81 129 ASP A O 1
ATOM 1040 N N . ILE A 1 130 ? -3.668 7.674 1.858 1.00 74.38 130 ILE A N 1
ATOM 1041 C CA . ILE A 1 130 ? -2.322 7.116 1.764 1.00 74.38 130 ILE A CA 1
ATOM 1042 C C . ILE A 1 130 ? -1.729 7.531 0.423 1.00 74.38 130 ILE A C 1
ATOM 1044 O O . ILE A 1 130 ? -2.075 6.993 -0.630 1.00 74.38 130 ILE A O 1
ATOM 1048 N N . LYS A 1 131 ? -0.776 8.462 0.480 1.00 76.12 131 LYS A N 1
ATOM 1049 C CA . LYS A 1 131 ? -0.010 8.911 -0.685 1.00 76.12 131 LYS A CA 1
ATOM 1050 C C . LYS A 1 131 ? 1.361 8.272 -0.676 1.00 76.12 131 LYS A C 1
ATOM 1052 O O . LYS A 1 131 ? 2.172 8.519 0.215 1.00 76.12 131 LYS A O 1
ATOM 1057 N N . VAL A 1 132 ? 1.632 7.481 -1.700 1.00 74.25 132 VAL A N 1
ATOM 1058 C CA . VAL A 1 132 ? 2.898 6.779 -1.877 1.00 74.25 132 VAL A CA 1
ATOM 1059 C C . VAL A 1 132 ? 3.679 7.469 -2.986 1.00 74.25 132 VAL A C 1
ATOM 1061 O O . VAL A 1 132 ? 3.164 7.673 -4.085 1.00 74.25 132 VAL A O 1
ATOM 1064 N N . SER A 1 133 ? 4.930 7.832 -2.703 1.00 77.69 133 SER A N 1
ATOM 1065 C CA . SER A 1 133 ? 5.859 8.394 -3.685 1.00 77.69 133 SER A CA 1
ATOM 1066 C C . SER A 1 133 ? 7.160 7.600 -3.657 1.00 77.69 133 SER A C 1
ATOM 1068 O O . SER A 1 133 ? 7.924 7.724 -2.704 1.00 77.69 133 SER A O 1
ATOM 1070 N N . LEU A 1 134 ? 7.423 6.805 -4.695 1.00 72.88 134 LEU A N 1
ATOM 1071 C CA . LEU A 1 134 ? 8.670 6.052 -4.847 1.00 72.88 134 LEU A CA 1
ATOM 1072 C C . LEU A 1 134 ? 9.528 6.680 -5.938 1.00 72.88 134 LEU A C 1
ATOM 1074 O O . LEU A 1 134 ? 9.114 6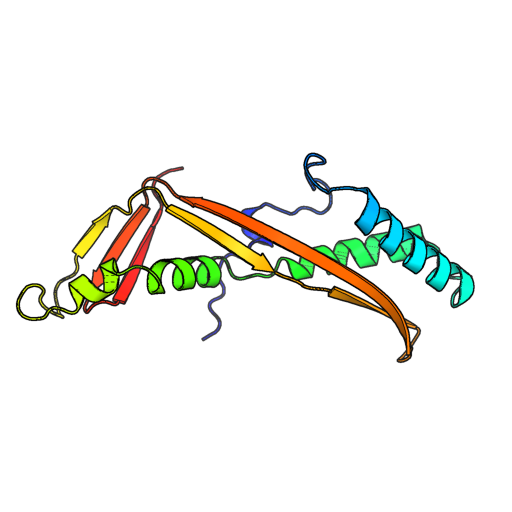.724 -7.094 1.00 72.88 134 LEU A O 1
ATOM 1078 N N . THR A 1 135 ? 10.733 7.128 -5.593 1.00 74.38 135 THR A N 1
ATOM 1079 C CA . THR A 1 135 ? 11.728 7.570 -6.577 1.00 74.38 135 THR A CA 1
ATOM 1080 C C . THR A 1 135 ? 12.719 6.446 -6.832 1.00 74.38 135 THR A C 1
ATOM 1082 O O . THR A 1 135 ? 13.393 5.978 -5.920 1.00 74.38 135 THR A O 1
ATOM 1085 N N . LEU A 1 136 ? 12.810 6.023 -8.086 1.00 71.75 136 LEU A N 1
ATOM 1086 C CA . LEU A 1 136 ? 13.624 4.902 -8.522 1.00 71.75 136 LEU A CA 1
ATOM 1087 C C . LEU A 1 136 ? 14.782 5.397 -9.365 1.00 71.75 136 LEU A C 1
ATOM 1089 O O . LEU A 1 136 ? 14.591 6.180 -10.297 1.00 71.75 136 LEU A O 1
ATOM 1093 N N . ARG A 1 137 ? 15.980 4.913 -9.044 1.00 71.31 137 ARG A N 1
ATOM 1094 C CA . ARG A 1 137 ? 17.230 5.289 -9.704 1.00 71.31 137 ARG A CA 1
ATOM 1095 C C . ARG A 1 137 ? 18.035 4.037 -10.025 1.00 71.31 137 ARG A C 1
ATOM 1097 O O . ARG A 1 137 ? 18.093 3.121 -9.214 1.00 71.31 137 ARG A O 1
ATOM 1104 N N . GLY A 1 138 ? 18.640 3.998 -11.211 1.00 69.81 138 GLY A N 1
ATOM 1105 C CA . GLY A 1 138 ? 19.547 2.912 -11.602 1.00 69.81 138 GLY A CA 1
ATOM 1106 C C . GLY A 1 138 ? 18.874 1.565 -11.889 1.00 69.81 138 GLY A C 1
ATOM 1107 O O . GLY A 1 138 ? 19.541 0.537 -11.841 1.00 69.81 138 GLY A O 1
ATOM 1108 N N . PHE A 1 139 ? 17.571 1.543 -12.182 1.00 74.81 139 PHE A N 1
ATOM 1109 C CA . PHE A 1 139 ? 16.873 0.312 -12.561 1.00 74.81 139 PHE A CA 1
ATOM 1110 C C . PHE A 1 139 ? 17.119 -0.015 -14.035 1.00 74.81 139 PHE A C 1
ATOM 1112 O O . PHE A 1 139 ? 17.123 0.875 -14.887 1.00 74.81 139 PHE A O 1
ATOM 1119 N N . ILE A 1 140 ? 17.270 -1.300 -14.346 1.00 78.00 140 ILE A N 1
ATOM 1120 C CA . ILE A 1 140 ? 17.392 -1.804 -15.717 1.00 78.00 140 ILE A CA 1
ATOM 1121 C C . ILE A 1 140 ? 16.252 -2.785 -15.958 1.00 78.00 140 ILE A C 1
ATOM 1123 O O . ILE A 1 140 ? 16.074 -3.731 -15.195 1.00 78.00 140 ILE A O 1
ATOM 1127 N N . VAL A 1 141 ? 15.487 -2.593 -17.029 1.00 80.62 141 VAL A N 1
ATOM 1128 C CA . VAL A 1 141 ? 14.427 -3.535 -17.419 1.00 80.62 141 VAL A CA 1
ATOM 1129 C C . VAL A 1 141 ? 14.831 -4.334 -18.635 1.00 80.62 141 VAL A C 1
ATOM 1131 O O . VAL A 1 141 ? 15.431 -3.800 -19.567 1.00 80.62 141 VAL A O 1
ATOM 1134 N N . ARG A 1 142 ? 14.475 -5.617 -18.636 1.00 83.56 142 ARG A N 1
ATOM 1135 C CA . ARG A 1 142 ? 14.568 -6.464 -19.820 1.00 83.56 142 ARG A CA 1
ATOM 1136 C C . ARG A 1 142 ? 13.225 -6.461 -20.533 1.00 83.56 142 ARG A C 1
ATOM 1138 O O . ARG A 1 142 ? 12.224 -6.888 -19.958 1.00 83.56 142 ARG A O 1
ATOM 1145 N N . ILE A 1 143 ? 13.213 -5.985 -21.772 1.00 86.06 143 ILE A N 1
ATOM 1146 C CA . ILE A 1 143 ? 12.016 -5.892 -22.612 1.00 86.06 143 ILE A CA 1
ATOM 1147 C C . ILE A 1 143 ? 12.130 -6.877 -23.774 1.00 86.06 143 ILE A C 1
ATOM 1149 O O . ILE A 1 143 ? 13.187 -6.978 -24.391 1.00 86.06 143 ILE A O 1
ATOM 1153 N N . GLN A 1 144 ? 11.038 -7.573 -24.082 1.00 87.56 144 GLN A N 1
ATOM 1154 C CA . GLN A 1 144 ? 10.890 -8.418 -25.269 1.00 87.56 144 GLN A CA 1
ATOM 1155 C C . GLN A 1 144 ? 9.459 -8.277 -25.794 1.00 87.56 144 GLN A C 1
ATOM 1157 O O . GLN A 1 144 ? 8.520 -8.317 -25.002 1.00 87.56 144 GLN A O 1
ATOM 1162 N N . ASP A 1 145 ? 9.289 -8.087 -27.107 1.00 85.06 145 ASP A N 1
ATOM 1163 C CA . ASP A 1 145 ? 7.966 -7.933 -27.748 1.00 85.06 145 ASP A CA 1
ATOM 1164 C C . ASP A 1 145 ? 7.082 -6.867 -27.054 1.00 85.06 145 ASP A C 1
ATOM 1166 O O . ASP A 1 145 ? 5.907 -7.082 -26.757 1.00 85.06 145 ASP A O 1
ATOM 1170 N N . GLY A 1 146 ? 7.689 -5.729 -26.689 1.00 78.69 146 GLY A N 1
ATOM 1171 C CA . GLY A 1 146 ? 7.026 -4.634 -25.966 1.00 78.69 146 GLY A CA 1
ATOM 1172 C C . GLY A 1 146 ? 6.546 -4.963 -24.546 1.00 78.69 146 GLY A C 1
ATOM 1173 O O . GLY A 1 146 ? 5.808 -4.175 -23.955 1.00 78.69 146 GLY A O 1
ATOM 1174 N N . LYS A 1 147 ? 6.957 -6.099 -23.975 1.00 78.81 147 LYS A N 1
ATOM 1175 C CA . LYS A 1 147 ? 6.602 -6.536 -22.618 1.00 78.81 147 LYS A CA 1
ATOM 1176 C C . LYS A 1 147 ? 7.815 -6.500 -21.704 1.00 78.81 147 LYS A C 1
ATOM 1178 O O . LYS A 1 147 ? 8.926 -6.834 -22.112 1.00 78.81 147 LYS A O 1
ATOM 1183 N N . ILE A 1 148 ? 7.591 -6.122 -20.448 1.00 79.12 148 ILE A N 1
ATOM 1184 C CA . ILE A 1 148 ? 8.607 -6.237 -19.400 1.00 79.12 148 ILE A CA 1
ATOM 1185 C C . ILE A 1 148 ? 8.704 -7.707 -19.010 1.00 79.12 148 ILE A C 1
ATOM 1187 O O . ILE A 1 148 ? 7.741 -8.286 -18.515 1.00 79.12 148 ILE A O 1
ATOM 1191 N N . MET A 1 149 ? 9.875 -8.290 -19.233 1.00 81.44 149 MET A N 1
ATOM 1192 C CA . MET A 1 149 ? 10.173 -9.675 -18.875 1.00 81.44 149 MET A CA 1
ATOM 1193 C C . MET A 1 149 ? 10.832 -9.775 -17.503 1.00 81.44 149 MET A C 1
ATOM 1195 O O . MET A 1 149 ? 10.712 -10.795 -16.834 1.00 81.44 149 MET A O 1
ATOM 1199 N N . GLU A 1 150 ? 11.569 -8.738 -17.105 1.00 77.94 150 GLU A N 1
ATOM 1200 C CA . GLU A 1 150 ? 12.337 -8.711 -15.865 1.00 77.94 150 GLU A CA 1
ATOM 1201 C C . GLU A 1 150 ? 12.671 -7.269 -15.483 1.00 77.94 150 GLU A C 1
ATOM 1203 O O . GLU A 1 150 ? 12.931 -6.430 -16.353 1.00 77.94 150 GLU A O 1
ATOM 1208 N N . ILE A 1 151 ? 12.708 -6.994 -14.182 1.00 73.75 151 ILE A N 1
ATOM 1209 C CA . ILE A 1 151 ? 13.175 -5.727 -13.623 1.00 73.75 151 ILE A CA 1
ATOM 1210 C C . ILE A 1 151 ? 14.387 -6.042 -12.752 1.00 73.75 151 ILE A C 1
ATOM 1212 O O . ILE A 1 151 ? 14.262 -6.737 -11.747 1.00 73.75 151 ILE A O 1
ATOM 1216 N N . LYS A 1 152 ? 15.555 -5.527 -13.131 1.00 71.81 152 LYS A N 1
ATOM 1217 C CA . LYS A 1 152 ? 16.759 -5.571 -12.307 1.00 71.81 152 LYS A CA 1
ATOM 1218 C C . LYS A 1 152 ? 16.862 -4.272 -11.530 1.00 71.81 152 LYS A C 1
ATOM 1220 O O . LYS A 1 152 ? 17.015 -3.191 -12.106 1.00 71.81 152 LYS A O 1
ATOM 1225 N N . THR A 1 153 ? 16.757 -4.387 -10.216 1.00 64.00 153 THR A N 1
ATOM 1226 C CA . THR A 1 153 ? 17.089 -3.304 -9.297 1.00 64.00 153 THR A CA 1
ATOM 1227 C C . THR A 1 153 ? 18.603 -3.105 -9.334 1.00 64.00 153 THR A C 1
ATOM 1229 O O . THR A 1 153 ? 19.355 -4.083 -9.346 1.00 64.00 153 THR A O 1
ATOM 1232 N N . GLY A 1 154 ? 19.070 -1.857 -9.372 1.00 58.38 154 GLY A N 1
ATOM 1233 C CA . GLY A 1 154 ? 20.474 -1.582 -9.068 1.00 58.38 154 GLY A CA 1
ATOM 1234 C C . GLY A 1 154 ? 20.811 -2.066 -7.653 1.00 58.38 154 GLY A C 1
ATOM 1235 O O . GLY A 1 154 ? 19.915 -2.290 -6.838 1.00 58.38 154 GLY A O 1
ATOM 1236 N N . THR A 1 155 ? 22.094 -2.243 -7.349 1.00 42.69 155 THR A N 1
ATOM 1237 C CA . THR A 1 155 ? 22.528 -2.375 -5.952 1.00 42.69 155 THR A CA 1
ATOM 1238 C C . THR A 1 155 ? 22.170 -1.078 -5.233 1.00 42.69 155 THR A C 1
ATOM 1240 O O . THR A 1 155 ? 22.615 -0.011 -5.665 1.00 42.69 155 THR A O 1
ATOM 1243 N N . CYS A 1 156 ? 21.303 -1.180 -4.226 1.00 38.91 156 CYS A N 1
ATOM 1244 C CA . CYS A 1 156 ? 20.882 -0.055 -3.400 1.00 38.91 156 CYS A CA 1
ATOM 1245 C C . CYS A 1 156 ? 22.013 0.402 -2.474 1.00 38.91 156 CYS A C 1
ATOM 1247 O O . CYS A 1 156 ? 22.804 -0.472 -2.050 1.00 38.91 156 CYS A O 1
#